Protein AF-A4BFE4-F1 (afdb_monomer)

Secondary structure (DSSP, 8-state):
----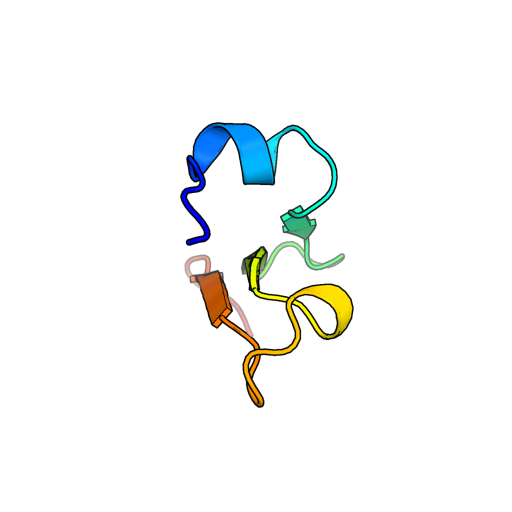-HHHHIIIIIEEE-TTSSEEEEEEE-GGG-SSS-EEEEEEPTT--

Foldseek 3Di:
DDDDDQVCQCVVPQWDADPVRQKIKRWRADVVNVPVDTDIDMDGDPPRD

Organism: NCBI:txid314283

Solvent-accessible surface area (backbone atoms only — not comparable to full-atom values): 3190 Å² total; per-residue (Å²): 138,91,86,83,58,70,68,59,38,49,74,67,78,31,46,45,69,45,96,88,61,36,35,38,36,33,55,77,35,45,80,91,68,71,71,91,58,69,42,68,56,67,52,74,44,92,85,52,130

Nearest PDB structures (foldseek):
  8e84-assembly1_A  TM=5.987E-01  e=4.565E+00  Homo sapiens
  5iy4-assembly1_A  TM=6.421E-01  e=6.242E+00  Homo sapiens
  4by6-assembly1_E  TM=3.522E-01  e=8.018E+00  Saccharomyces cerevisiae S288C
  6myy-assembly1_A  TM=2.372E-01  e=9.088E+00  Human immunodeficiency virus 1

Mean predicted aligned error: 2.39 Å

pLDDT: mean 96.45, std 2.95, range [79.81, 98.56]

Structure (mmCIF, N/CA/C/O backbone):
data_AF-A4BFE4-F1
#
_entry.id   AF-A4BFE4-F1
#
loop_
_atom_site.group_PDB
_atom_site.id
_atom_site.type_symbol
_atom_site.label_atom_id
_atom_site.label_alt_id
_atom_site.label_comp_id
_atom_site.label_asym_id
_atom_site.label_entity_id
_atom_site.label_seq_id
_atom_site.pdbx_PDB_ins_code
_atom_site.Cartn_x
_atom_site.Cartn_y
_atom_site.Cartn_z
_atom_site.occupancy
_atom_site.B_iso_or_equiv
_atom_site.auth_seq_id
_atom_site.auth_comp_id
_atom_site.auth_asym_id
_atom_site.auth_atom_id
_atom_site.pdbx_PDB_model_num
ATOM 1 N N . MET A 1 1 ? -15.806 2.486 12.927 1.00 91.06 1 MET A N 1
ATOM 2 C CA . MET A 1 1 ? -15.900 2.551 11.452 1.00 91.06 1 MET A CA 1
ATOM 3 C C . MET A 1 1 ? -14.725 3.378 10.955 1.00 91.06 1 MET A C 1
ATOM 5 O O . MET A 1 1 ? -14.510 4.444 11.514 1.00 91.06 1 MET A O 1
ATOM 9 N N . ILE A 1 2 ? -13.938 2.876 9.999 1.00 96.44 2 ILE A N 1
ATOM 10 C CA . ILE A 1 2 ? -12.765 3.580 9.449 1.00 96.44 2 ILE A CA 1
ATOM 11 C C . ILE A 1 2 ? -13.126 4.071 8.045 1.00 96.44 2 ILE A C 1
ATOM 13 O O . ILE A 1 2 ? -13.517 3.267 7.205 1.00 96.44 2 ILE A O 1
ATOM 17 N N . VAL A 1 3 ? -12.981 5.372 7.799 1.00 96.69 3 VAL A N 1
ATOM 18 C CA . VAL A 1 3 ? -13.114 5.999 6.476 1.00 96.69 3 VAL A CA 1
ATOM 19 C C . VAL A 1 3 ? -11.834 6.782 6.219 1.00 96.69 3 VAL A C 1
ATOM 21 O O . VAL A 1 3 ? -11.344 7.466 7.117 1.00 96.69 3 VAL A O 1
ATOM 24 N N . ARG A 1 4 ? -11.253 6.633 5.028 1.00 96.50 4 ARG A N 1
ATOM 25 C CA . ARG A 1 4 ? -9.990 7.273 4.644 1.00 96.50 4 ARG A CA 1
ATOM 26 C C . ARG A 1 4 ? -10.060 7.750 3.204 1.00 96.50 4 ARG A C 1
ATOM 28 O O . ARG A 1 4 ? -10.614 7.055 2.354 1.00 96.50 4 ARG A O 1
ATOM 35 N N . THR A 1 5 ? -9.430 8.886 2.940 1.00 97.69 5 THR A N 1
ATOM 36 C CA . THR A 1 5 ? -9.222 9.409 1.590 1.00 97.69 5 THR A CA 1
ATOM 37 C C . THR A 1 5 ? -7.832 9.002 1.110 1.00 97.69 5 THR A C 1
AT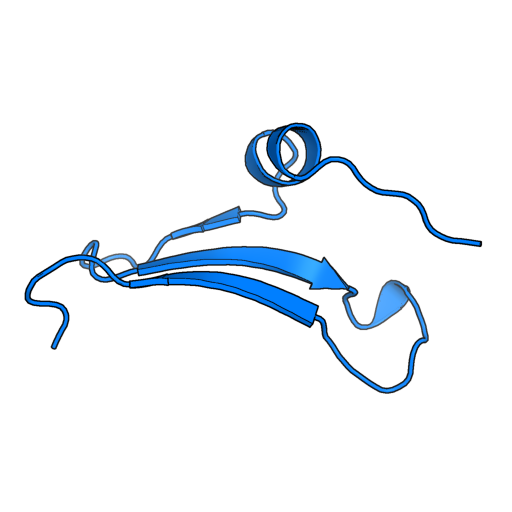OM 39 O O . THR A 1 5 ? -6.847 9.175 1.830 1.00 97.69 5 THR A O 1
ATOM 42 N N . LEU A 1 6 ? -7.732 8.465 -0.110 1.00 97.38 6 LEU A N 1
ATOM 43 C CA . LEU A 1 6 ? -6.455 8.000 -0.665 1.00 97.38 6 LEU A CA 1
ATOM 44 C C . LEU A 1 6 ? -5.403 9.119 -0.700 1.00 97.38 6 LEU A C 1
ATOM 46 O O . LEU A 1 6 ? -4.299 8.923 -0.198 1.00 97.38 6 LEU A O 1
ATOM 50 N N . LYS A 1 7 ? -5.776 10.300 -1.209 1.00 97.25 7 LYS A N 1
ATOM 51 C CA . LYS A 1 7 ? -4.885 11.464 -1.314 1.00 97.25 7 LYS A CA 1
ATOM 52 C C . LYS A 1 7 ? -4.309 11.890 0.040 1.00 97.25 7 LYS A C 1
ATOM 54 O O . LYS A 1 7 ? -3.107 12.069 0.175 1.00 97.25 7 LYS A O 1
ATOM 59 N N . GLU A 1 8 ? -5.148 11.952 1.072 1.00 97.81 8 GLU A N 1
ATOM 60 C CA . GLU A 1 8 ? -4.694 12.266 2.431 1.00 97.81 8 GLU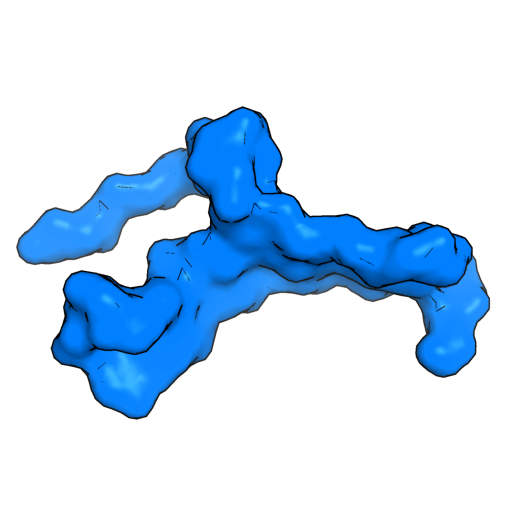 A CA 1
ATOM 61 C C . GLU A 1 8 ? -3.725 11.204 2.962 1.00 97.81 8 GLU A C 1
ATOM 63 O O . GLU A 1 8 ? -2.758 11.532 3.640 1.00 97.81 8 GLU A O 1
ATOM 68 N N . CYS A 1 9 ? -3.948 9.922 2.665 1.00 97.44 9 CYS A N 1
ATOM 69 C CA . CYS A 1 9 ? -3.024 8.867 3.081 1.00 97.44 9 CYS A CA 1
ATOM 70 C C . CYS A 1 9 ? -1.674 8.965 2.354 1.00 97.44 9 CYS A C 1
ATOM 72 O O . CYS A 1 9 ? -0.643 8.670 2.962 1.00 97.44 9 CYS A O 1
ATOM 74 N N . GLN A 1 10 ? -1.678 9.389 1.086 1.00 97.12 10 GLN A N 1
ATOM 75 C CA . GLN A 1 10 ? -0.461 9.616 0.308 1.00 97.12 10 GLN A CA 1
ATOM 76 C C . GLN A 1 10 ? 0.391 10.741 0.906 1.00 97.12 10 GLN A C 1
ATOM 78 O O . GLN A 1 10 ? 1.594 10.574 1.091 1.00 97.12 10 GLN A O 1
ATOM 83 N N . GLU A 1 11 ? -0.248 11.853 1.270 1.00 96.69 11 GLU A N 1
ATOM 84 C CA . GLU A 1 11 ? 0.418 13.055 1.787 1.00 96.69 11 GLU A CA 1
ATOM 85 C C . GLU A 1 11 ? 0.840 12.917 3.263 1.00 96.69 11 GLU A C 1
ATOM 87 O O . GLU A 1 11 ? 1.853 13.474 3.677 1.00 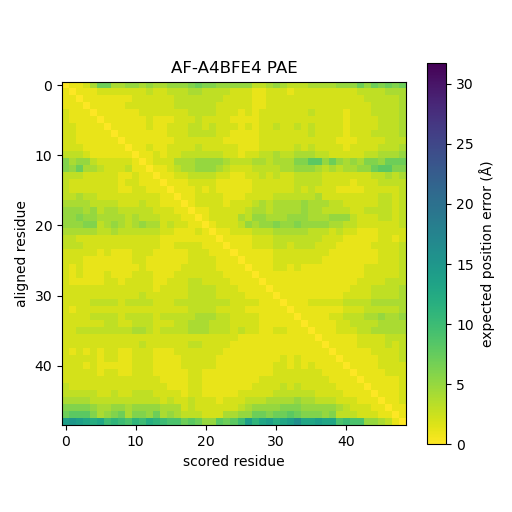96.69 11 GLU A O 1
ATOM 92 N N . ASN A 1 12 ? 0.113 12.126 4.062 1.00 94.50 12 ASN A N 1
ATOM 93 C CA . ASN A 1 12 ? 0.312 12.032 5.514 1.00 94.50 12 ASN A CA 1
ATOM 94 C C . ASN A 1 12 ? 1.110 10.788 5.951 1.00 94.50 12 ASN A C 1
ATOM 96 O O . ASN A 1 12 ? 0.736 10.091 6.898 1.00 94.50 12 ASN A O 1
ATOM 100 N N . GLY A 1 13 ? 2.209 10.486 5.255 1.00 91.00 13 GLY A N 1
ATOM 101 C CA . GLY A 1 13 ? 3.212 9.510 5.709 1.00 91.00 13 GLY A CA 1
ATOM 102 C C . GLY A 1 13 ? 2.795 8.035 5.644 1.00 91.00 13 GLY A C 1
ATOM 103 O O . GLY A 1 13 ? 3.454 7.188 6.248 1.00 91.00 13 GLY A O 1
ATOM 104 N N . ARG A 1 14 ? 1.710 7.698 4.928 1.00 96.38 14 ARG A N 1
ATOM 105 C CA . ARG A 1 14 ? 1.298 6.297 4.696 1.00 96.38 14 ARG A CA 1
ATOM 106 C C . ARG A 1 14 ? 1.708 5.772 3.320 1.00 96.38 14 ARG A C 1
ATOM 108 O O . ARG A 1 14 ? 1.477 4.592 3.051 1.00 96.38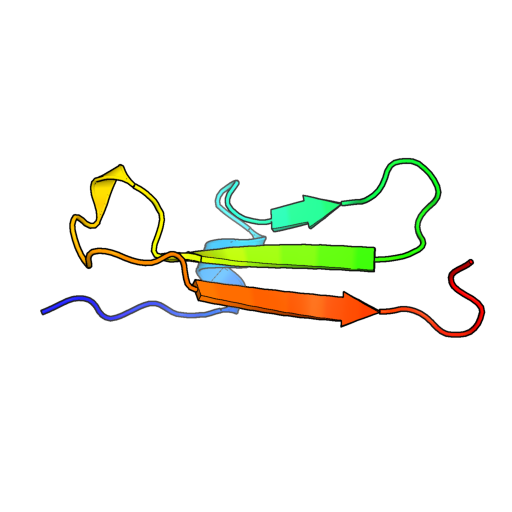 14 ARG A O 1
ATOM 115 N N . MET A 1 15 ? 2.295 6.616 2.472 1.00 97.56 15 MET A N 1
ATOM 116 C CA . MET A 1 15 ? 2.911 6.211 1.211 1.00 97.56 15 MET A CA 1
ATOM 117 C C . MET A 1 15 ? 4.346 5.766 1.447 1.00 97.56 15 MET A C 1
ATOM 119 O O . MET A 1 15 ? 5.131 6.479 2.066 1.00 97.56 15 MET A O 1
ATOM 123 N N . ILE A 1 16 ? 4.675 4.587 0.934 1.00 97.69 16 ILE A N 1
ATOM 124 C CA . ILE A 1 16 ? 6.040 4.079 0.875 1.00 97.69 16 ILE A CA 1
ATOM 125 C C . ILE A 1 16 ? 6.418 3.966 -0.593 1.00 97.69 16 ILE A C 1
ATOM 127 O O . ILE A 1 16 ? 5.681 3.353 -1.362 1.00 97.69 16 ILE A O 1
ATOM 131 N N . THR A 1 17 ? 7.544 4.561 -0.958 1.00 96.50 17 THR A N 1
ATOM 132 C CA . THR A 1 17 ? 8.115 4.492 -2.302 1.00 96.50 17 THR A CA 1
ATOM 133 C C . THR A 1 17 ? 9.258 3.497 -2.316 1.00 96.50 17 THR A C 1
ATOM 135 O O . THR A 1 17 ? 10.072 3.476 -1.387 1.00 96.50 17 THR A O 1
ATOM 138 N N . ASP A 1 18 ? 9.328 2.697 -3.369 1.00 96.44 18 ASP A N 1
ATOM 139 C CA . ASP A 1 18 ? 10.492 1.868 -3.618 1.00 96.44 18 ASP A CA 1
ATOM 140 C C . ASP A 1 18 ? 11.739 2.744 -3.883 1.00 96.44 18 ASP A C 1
ATOM 142 O O . ASP A 1 18 ? 11.630 3.738 -4.608 1.00 96.44 18 ASP A O 1
ATOM 146 N N . PRO A 1 19 ? 12.922 2.427 -3.319 1.00 94.38 19 PRO A N 1
ATOM 147 C CA . PRO A 1 19 ? 14.147 3.194 -3.562 1.00 94.38 19 PRO A CA 1
ATOM 148 C C . PRO A 1 19 ? 14.617 3.213 -5.025 1.00 94.38 19 PRO A C 1
ATOM 150 O O . PRO A 1 19 ? 15.321 4.144 -5.411 1.00 94.38 19 PRO A O 1
ATOM 153 N N . GLN A 1 20 ? 14.263 2.197 -5.816 1.00 94.56 20 GLN A N 1
ATOM 154 C CA . GLN A 1 20 ? 14.588 2.073 -7.242 1.00 94.56 20 GLN A CA 1
ATOM 155 C C . GLN A 1 20 ? 13.500 2.694 -8.132 1.00 94.56 20 GLN A C 1
ATOM 157 O O . GLN A 1 20 ? 13.750 2.977 -9.300 1.00 94.56 20 GLN A O 1
ATOM 162 N N . GLY A 1 21 ? 12.331 3.006 -7.562 1.00 94.50 21 GLY A N 1
ATOM 163 C CA . GLY A 1 21 ? 11.236 3.688 -8.253 1.00 94.50 21 GLY A CA 1
ATOM 164 C C . GLY A 1 21 ? 10.251 2.755 -8.960 1.00 94.50 21 GLY A C 1
ATOM 165 O O . GLY A 1 21 ? 9.413 3.233 -9.721 1.00 94.50 21 GLY A O 1
ATOM 166 N N . ASP A 1 22 ? 10.310 1.452 -8.689 1.00 97.19 22 ASP A N 1
ATOM 167 C CA . ASP A 1 22 ? 9.488 0.439 -9.364 1.00 97.19 22 ASP A CA 1
ATOM 168 C C . ASP A 1 22 ? 8.015 0.473 -8.945 1.00 97.19 22 ASP A C 1
ATOM 170 O O . ASP A 1 22 ? 7.105 0.174 -9.727 1.00 97.19 22 ASP A O 1
ATOM 174 N N . TRP A 1 23 ? 7.752 0.871 -7.701 1.00 97.75 23 TRP A N 1
ATOM 175 C CA . TRP A 1 23 ? 6.402 0.949 -7.163 1.00 97.75 23 TRP A CA 1
ATOM 176 C C . TRP A 1 23 ? 6.267 1.996 -6.059 1.00 97.75 23 TRP A C 1
ATOM 178 O O . TRP A 1 23 ? 7.219 2.364 -5.366 1.00 97.75 23 TRP A O 1
ATOM 188 N N . ASP A 1 24 ? 5.029 2.433 -5.850 1.00 97.50 24 ASP A N 1
ATOM 189 C CA . ASP A 1 24 ? 4.604 3.089 -4.619 1.00 97.50 24 ASP A CA 1
ATOM 190 C C . ASP A 1 24 ? 3.445 2.327 -3.983 1.00 97.50 24 ASP A C 1
ATOM 192 O O . ASP A 1 24 ? 2.632 1.701 -4.656 1.00 97.50 24 ASP A O 1
ATOM 196 N N . SER A 1 25 ? 3.392 2.319 -2.653 1.00 98.25 25 SER A N 1
ATOM 197 C CA . SER A 1 25 ? 2.355 1.621 -1.898 1.00 98.25 25 SER A CA 1
ATOM 198 C C . SER A 1 25 ? 1.790 2.529 -0.820 1.00 98.25 25 SER A C 1
ATOM 200 O O . SER A 1 25 ? 2.455 2.841 0.172 1.00 98.25 25 SER A O 1
ATOM 202 N N . THR A 1 26 ? 0.531 2.930 -0.992 1.00 98.56 26 THR A N 1
ATOM 203 C CA . THR A 1 26 ? -0.217 3.672 0.026 1.00 98.56 26 THR A CA 1
ATOM 204 C C . THR A 1 26 ? -0.940 2.704 0.952 1.00 98.56 26 THR A C 1
ATOM 206 O O . THR A 1 26 ? -1.837 1.962 0.542 1.00 98.56 26 THR A O 1
ATOM 209 N N . ARG A 1 27 ? -0.559 2.708 2.232 1.00 97.94 27 ARG A N 1
ATOM 210 C CA . ARG A 1 27 ? -1.027 1.735 3.228 1.00 97.94 27 ARG A CA 1
ATOM 211 C C . ARG A 1 27 ? -2.309 2.204 3.912 1.00 97.94 27 ARG A C 1
ATOM 213 O O . ARG A 1 27 ? -2.271 2.995 4.860 1.00 97.94 27 ARG A O 1
ATOM 220 N N . LEU A 1 28 ? -3.450 1.689 3.460 1.00 97.81 28 LEU A N 1
ATOM 221 C CA . LEU A 1 28 ? -4.775 2.070 3.947 1.00 97.81 28 LEU A CA 1
ATOM 222 C C . LEU A 1 28 ? -5.191 1.373 5.235 1.00 97.81 28 LEU A C 1
ATOM 224 O O . LEU A 1 28 ? -5.888 2.007 6.009 1.00 97.81 28 LEU A O 1
ATOM 228 N N . LEU A 1 29 ? -4.781 0.132 5.498 1.00 97.94 29 LEU A N 1
ATOM 229 C CA . LEU A 1 29 ? -4.987 -0.544 6.786 1.00 97.94 29 LEU A CA 1
ATOM 230 C C . LEU A 1 29 ? -3.667 -1.133 7.275 1.00 97.94 29 LEU A C 1
ATOM 232 O O . LEU A 1 29 ? -2.971 -1.814 6.525 1.00 97.94 29 LEU A O 1
ATOM 236 N N . LEU A 1 30 ? -3.333 -0.852 8.530 1.00 96.75 30 LEU A N 1
ATOM 237 C CA . LEU A 1 30 ? -2.113 -1.286 9.207 1.00 96.75 30 LEU A CA 1
ATOM 238 C C . LEU A 1 30 ? -2.451 -2.096 10.462 1.00 96.75 30 LEU A C 1
ATOM 240 O O . LEU A 1 30 ? -3.598 -2.146 10.898 1.00 96.75 30 LEU A O 1
ATOM 244 N N . LYS A 1 31 ? -1.430 -2.682 11.099 1.00 97.44 31 LYS A N 1
ATOM 245 C CA . LYS A 1 31 ? -1.584 -3.467 12.337 1.00 97.44 31 LYS A CA 1
ATOM 246 C C . LYS A 1 31 ? -2.392 -2.732 13.417 1.00 97.44 31 LYS A C 1
ATOM 248 O O . LYS A 1 31 ? -3.254 -3.336 14.046 1.00 97.44 31 LYS A O 1
ATOM 253 N N . ASN A 1 32 ? -2.158 -1.430 13.583 1.00 96.31 32 ASN A N 1
ATOM 254 C CA . ASN A 1 32 ? -2.831 -0.611 14.598 1.00 96.31 32 ASN A CA 1
ATOM 255 C C . ASN A 1 32 ? -4.319 -0.357 14.298 1.00 96.31 32 ASN A C 1
ATOM 257 O O . ASN A 1 32 ? -5.030 0.128 15.170 1.00 96.31 32 ASN A O 1
ATOM 261 N N . ASP A 1 33 ? -4.796 -0.695 13.096 1.00 97.00 33 ASP A N 1
ATOM 262 C CA . ASP A 1 33 ? -6.217 -0.639 12.740 1.00 97.00 33 ASP A CA 1
ATOM 263 C C . ASP A 1 33 ? -6.988 -1.907 13.175 1.00 97.00 33 ASP A C 1
ATOM 265 O O . ASP A 1 33 ? -8.211 -1.930 13.087 1.00 97.00 33 ASP A O 1
ATOM 269 N N . ASN A 1 34 ? -6.295 -2.946 13.668 1.00 97.19 34 ASN A N 1
ATOM 270 C CA . ASN A 1 34 ? -6.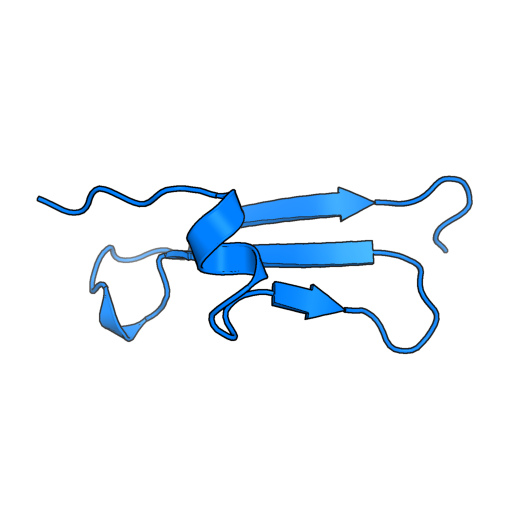860 -4.155 14.292 1.00 97.19 34 ASN A CA 1
ATOM 271 C C . ASN A 1 34 ? -7.902 -4.925 13.447 1.00 97.19 34 ASN A C 1
ATOM 273 O O . ASN A 1 34 ? -8.869 -5.471 13.973 1.00 97.19 34 ASN A O 1
ATOM 277 N N . MET A 1 35 ? -7.694 -4.987 12.129 1.00 97.69 35 MET A N 1
ATOM 278 C CA . MET A 1 35 ? -8.621 -5.646 11.193 1.00 97.69 35 MET A CA 1
ATOM 279 C C . MET A 1 35 ? -8.300 -7.127 10.926 1.00 97.69 35 MET A C 1
ATOM 281 O O . MET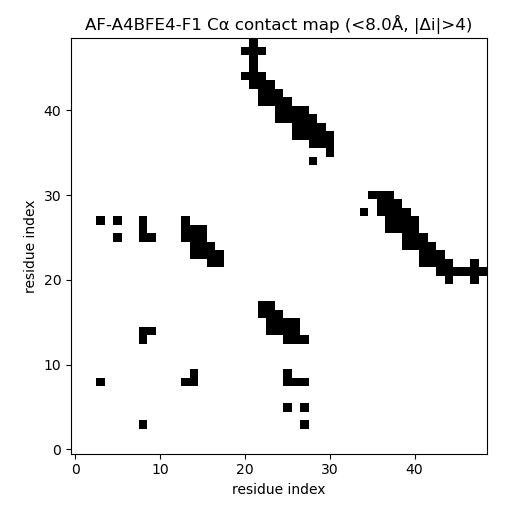 A 1 35 ? -9.065 -7.806 10.250 1.00 97.69 35 MET A O 1
ATOM 285 N N . GLY A 1 36 ? -7.160 -7.633 11.413 1.00 98.00 36 GLY A N 1
ATOM 286 C CA . GLY A 1 36 ? -6.670 -8.990 11.119 1.00 98.00 36 GLY A CA 1
ATOM 287 C C . GLY A 1 36 ? -5.965 -9.139 9.762 1.00 98.00 36 GLY A C 1
ATOM 288 O O . GLY A 1 36 ? -5.435 -10.204 9.465 1.00 98.00 36 GLY A O 1
ATOM 289 N N . PHE A 1 37 ? -5.908 -8.070 8.964 1.00 98.31 37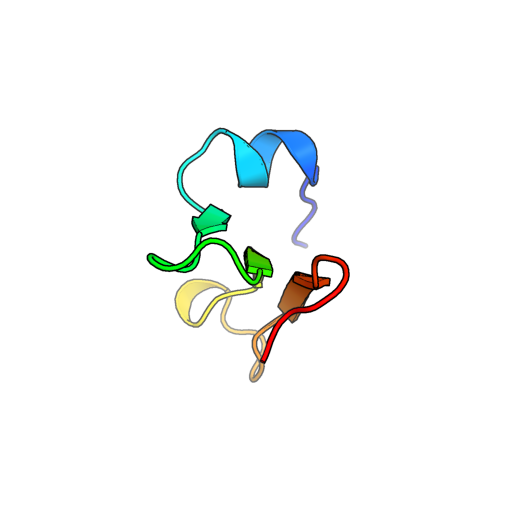 PHE A N 1
ATOM 290 C CA . PHE A 1 37 ? -5.178 -7.984 7.700 1.00 98.31 37 PHE A CA 1
ATOM 291 C C . PHE A 1 37 ? -4.710 -6.544 7.449 1.00 98.31 37 PHE A C 1
ATOM 293 O O . PHE A 1 37 ? -5.174 -5.604 8.102 1.00 98.31 37 PHE A O 1
ATOM 300 N N . SER A 1 38 ? -3.796 -6.366 6.495 1.00 98.06 38 SER A N 1
ATOM 301 C CA . SER A 1 38 ? -3.437 -5.055 5.953 1.00 98.06 38 SER A CA 1
ATOM 302 C C . SER A 1 38 ? -4.070 -4.847 4.580 1.00 98.06 38 SER A C 1
ATOM 304 O O . SER A 1 38 ? -4.353 -5.799 3.855 1.00 98.06 38 SER A O 1
ATOM 306 N N . PHE A 1 39 ? -4.300 -3.588 4.215 1.00 98.38 39 PHE A N 1
ATOM 307 C CA . PHE A 1 39 ? -4.850 -3.225 2.910 1.00 98.38 39 PHE A CA 1
ATOM 308 C C . PHE A 1 39 ? -4.076 -2.056 2.316 1.00 98.38 39 PHE A C 1
ATOM 310 O O . PHE A 1 39 ? -3.783 -1.078 3.006 1.00 98.38 39 PHE A O 1
ATOM 317 N N . HIS A 1 40 ? -3.685 -2.205 1.056 1.00 98.38 40 HIS A N 1
ATOM 318 C CA . HIS A 1 40 ? -2.742 -1.338 0.367 1.00 98.38 40 HIS A CA 1
ATOM 319 C C . HIS A 1 40 ? -3.269 -1.063 -1.042 1.00 98.38 40 HIS A C 1
ATOM 321 O O . HIS A 1 40 ? -3.807 -1.964 -1.683 1.00 98.38 40 HIS A O 1
ATOM 327 N N . ILE A 1 41 ? -3.082 0.165 -1.521 1.00 98.19 41 ILE A N 1
ATOM 328 C CA . ILE A 1 41 ? -3.207 0.496 -2.942 1.00 98.19 41 ILE A CA 1
ATOM 329 C C . ILE A 1 41 ? -1.792 0.748 -3.444 1.00 98.19 41 ILE A C 1
ATOM 331 O O . ILE A 1 41 ? -1.118 1.649 -2.942 1.00 98.19 41 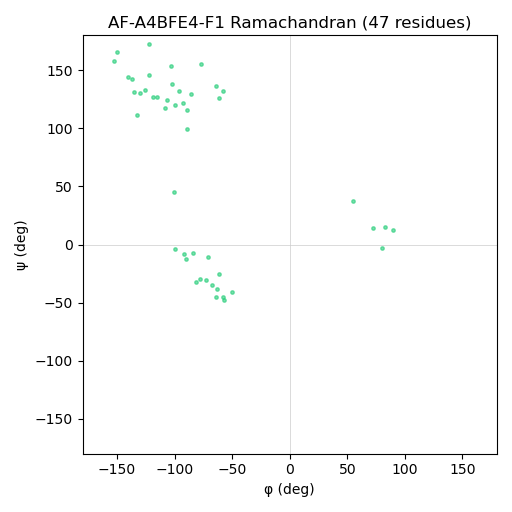ILE A O 1
ATOM 335 N N . THR A 1 42 ? -1.348 -0.081 -4.384 1.00 98.19 42 THR A N 1
ATOM 336 C CA . THR A 1 42 ? 0.017 -0.059 -4.911 1.00 98.19 42 THR A CA 1
ATOM 337 C C . THR A 1 42 ? -0.017 0.245 -6.400 1.00 98.19 42 THR A C 1
ATOM 339 O O . THR A 1 42 ? -0.715 -0.447 -7.145 1.00 98.19 42 THR A O 1
ATOM 342 N N . THR A 1 43 ? 0.741 1.251 -6.829 1.00 97.88 43 THR A N 1
ATOM 343 C CA . THR A 1 43 ? 1.008 1.501 -8.246 1.00 97.88 43 THR A CA 1
ATOM 344 C C . THR A 1 43 ? 2.294 0.783 -8.610 1.00 97.88 43 THR A C 1
ATOM 346 O O . THR A 1 43 ? 3.330 1.040 -8.004 1.00 97.88 43 THR A O 1
ATOM 349 N N . ILE A 1 44 ? 2.230 -0.118 -9.588 1.00 97.69 44 ILE A N 1
ATOM 350 C CA . ILE A 1 44 ? 3.419 -0.740 -10.175 1.00 97.69 44 ILE A CA 1
ATOM 351 C C . ILE A 1 44 ? 3.704 -0.007 -11.480 1.00 97.69 44 ILE A C 1
ATOM 353 O O . ILE A 1 44 ? 2.843 0.052 -12.366 1.00 97.69 44 ILE A O 1
ATOM 357 N N . TYR A 1 45 ? 4.883 0.597 -11.573 1.00 97.12 45 TYR A N 1
ATOM 358 C CA . TYR A 1 45 ? 5.267 1.383 -12.731 1.00 97.12 45 TYR A CA 1
ATOM 359 C C . TYR A 1 45 ? 5.662 0.479 -13.901 1.00 97.12 45 TYR A C 1
ATOM 361 O O . TYR A 1 45 ? 6.021 -0.689 -13.756 1.00 97.12 45 TYR A O 1
ATOM 369 N N . ARG A 1 46 ? 5.529 1.013 -15.117 1.00 97.38 46 ARG A N 1
ATOM 370 C CA . ARG A 1 46 ? 5.874 0.273 -16.332 1.00 97.38 46 ARG A CA 1
ATOM 371 C C . ARG A 1 46 ? 7.360 -0.090 -16.298 1.00 97.38 46 ARG A C 1
ATOM 373 O O . ARG A 1 46 ? 8.185 0.813 -16.254 1.00 97.38 46 ARG A O 1
ATOM 380 N N . GLY A 1 47 ? 7.664 -1.377 -16.458 1.00 95.31 47 GLY A N 1
ATOM 381 C CA . GLY A 1 47 ? 9.043 -1.867 -16.490 1.00 95.31 47 GLY A CA 1
ATOM 382 C C . GLY A 1 47 ? 9.661 -2.086 -15.111 1.00 95.31 47 GLY A C 1
ATOM 383 O O . GLY A 1 47 ? 10.874 -2.198 -15.048 1.00 95.31 47 GLY A O 1
ATOM 384 N N . ALA A 1 48 ? 8.846 -2.127 -14.051 1.00 92.25 48 ALA A N 1
ATOM 385 C CA . ALA A 1 48 ? 9.267 -2.621 -12.744 1.00 92.25 48 ALA A CA 1
ATOM 386 C C . ALA A 1 48 ? 9.768 -4.072 -12.850 1.00 92.25 48 ALA A C 1
ATOM 388 O O . ALA A 1 48 ? 9.077 -4.904 -13.457 1.00 92.25 48 ALA A O 1
ATOM 389 N N . ASP A 1 49 ? 10.932 -4.337 -12.257 1.00 79.81 49 ASP A N 1
ATOM 390 C CA . ASP A 1 49 ? 11.612 -5.641 -12.236 1.00 79.81 49 ASP A CA 1
ATOM 391 C C . ASP A 1 49 ? 11.267 -6.491 -10.994 1.00 79.81 49 ASP A C 1
ATOM 393 O O . ASP A 1 49 ? 11.028 -5.930 -9.896 1.00 79.81 49 ASP A O 1
#

InterPro domains:
  IPR010462 Ectoine synthase [PF06339] (1-48)
  IPR014710 RmlC-like jelly roll fold [G3DSA:2.60.120.10] (1-49)

Radius of gyration: 11.98 Å; Cα contacts (8 Å, |Δi|>4): 69; chains: 1; bounding box: 30×22×31 Å

Sequence (49 aa):
MIVRTLKECQENGRMITDPQGDWDSTRLLLKNDNMGFSFHITTIYRGAD